Protein AF-A0A353M7S3-F1 (afdb_monomer)

Structure (mmCIF, N/CA/C/O backbone):
data_AF-A0A353M7S3-F1
#
_entry.id   AF-A0A353M7S3-F1
#
loop_
_atom_site.group_PDB
_atom_site.id
_atom_site.type_symbol
_atom_site.label_atom_id
_atom_site.label_alt_id
_atom_site.label_comp_id
_atom_site.label_asym_id
_atom_site.label_entity_id
_atom_site.label_seq_id
_atom_site.pdbx_PDB_ins_code
_atom_site.Cartn_x
_atom_site.Cartn_y
_atom_site.Cartn_z
_atom_site.occupancy
_atom_site.B_iso_or_equiv
_atom_site.auth_seq_id
_atom_site.auth_comp_id
_atom_site.auth_asym_id
_atom_site.auth_atom_id
_atom_site.pdbx_PDB_model_num
ATOM 1 N N . SER A 1 1 ? 17.084 -5.208 24.412 1.00 44.38 1 SER A N 1
ATOM 2 C CA . SER A 1 1 ? 16.705 -3.836 24.792 1.00 44.38 1 SER A CA 1
ATOM 3 C C . SER A 1 1 ? 15.218 -3.816 25.067 1.00 44.38 1 SER A C 1
ATOM 5 O O . SER A 1 1 ? 14.450 -4.053 24.147 1.00 44.38 1 SER A O 1
ATOM 7 N N . THR A 1 2 ? 14.800 -3.608 26.312 1.00 46.00 2 THR A N 1
ATOM 8 C CA . THR A 1 2 ? 13.394 -3.356 26.669 1.00 46.00 2 THR A CA 1
ATOM 9 C C . THR A 1 2 ? 13.139 -1.853 26.608 1.00 46.00 2 THR A C 1
ATOM 11 O O . THR A 1 2 ? 12.870 -1.206 27.618 1.00 46.00 2 THR A O 1
ATOM 14 N N . THR A 1 3 ? 13.316 -1.276 25.421 1.00 47.81 3 THR A N 1
ATOM 15 C CA . THR A 1 3 ? 12.929 0.110 25.159 1.00 47.81 3 THR A CA 1
ATOM 16 C C . THR A 1 3 ? 11.403 0.124 25.136 1.00 47.81 3 THR A C 1
ATOM 18 O O . THR A 1 3 ? 10.808 -0.655 24.397 1.00 47.81 3 THR A O 1
ATOM 21 N N . GLY A 1 4 ? 10.793 0.888 26.045 1.00 50.84 4 GLY A N 1
ATOM 22 C CA . GLY A 1 4 ? 9.378 0.792 26.407 1.00 50.84 4 GLY A CA 1
ATOM 23 C C . GLY A 1 4 ? 8.407 0.803 25.227 1.00 50.84 4 GLY A C 1
ATOM 24 O O . GLY A 1 4 ? 8.723 1.319 24.163 1.00 50.84 4 GLY A O 1
ATOM 25 N N . ILE A 1 5 ? 7.229 0.224 25.468 1.00 60.41 5 ILE A N 1
ATOM 26 C CA . ILE A 1 5 ? 6.072 0.081 24.573 1.00 60.41 5 ILE A CA 1
ATOM 27 C C . ILE A 1 5 ? 5.715 1.440 23.944 1.00 60.41 5 ILE A C 1
ATOM 29 O O . ILE A 1 5 ? 4.854 2.168 24.434 1.00 60.41 5 ILE A O 1
ATOM 33 N N . THR A 1 6 ? 6.401 1.820 22.875 1.00 76.06 6 THR A N 1
ATOM 34 C CA . THR A 1 6 ? 6.002 2.921 22.011 1.00 76.06 6 THR A CA 1
ATOM 35 C C . THR A 1 6 ? 5.103 2.347 20.927 1.00 76.06 6 THR A C 1
ATOM 37 O O . THR A 1 6 ? 5.264 1.207 20.488 1.00 76.06 6 THR A O 1
ATOM 40 N N . ALA A 1 7 ? 4.092 3.114 20.525 1.00 81.88 7 ALA A N 1
ATOM 41 C CA . ALA A 1 7 ? 3.278 2.740 19.378 1.00 81.88 7 ALA A CA 1
ATOM 42 C C . ALA A 1 7 ? 4.156 2.593 18.121 1.00 81.88 7 ALA A C 1
ATOM 44 O O . ALA A 1 7 ? 5.256 3.148 18.063 1.00 81.88 7 ALA A O 1
ATOM 45 N N . SER A 1 8 ? 3.647 1.878 17.113 1.00 86.31 8 SER A N 1
ATOM 46 C CA . SER A 1 8 ? 4.305 1.741 15.806 1.00 86.31 8 SER A CA 1
ATOM 47 C C . SER A 1 8 ? 4.837 3.088 15.296 1.00 86.31 8 SER A C 1
ATOM 49 O O . SER A 1 8 ? 4.173 4.120 15.437 1.00 86.31 8 SER A O 1
ATOM 51 N N . SER A 1 9 ? 6.001 3.075 14.643 1.00 85.50 9 SER A N 1
ATOM 52 C CA . SER A 1 9 ? 6.552 4.236 13.928 1.00 85.50 9 SER A CA 1
ATOM 53 C C . SER A 1 9 ? 5.594 4.789 12.862 1.00 85.50 9 SER A C 1
ATOM 55 O O . SER A 1 9 ? 5.702 5.951 12.468 1.00 85.50 9 SER A O 1
ATOM 57 N N . GLU A 1 10 ? 4.615 3.987 12.441 1.00 89.81 10 GLU A N 1
ATOM 58 C CA . GLU A 1 10 ? 3.576 4.337 11.475 1.00 89.81 10 GLU A CA 1
ATOM 59 C C . GLU A 1 10 ? 2.234 4.708 12.124 1.00 89.81 10 GLU A C 1
ATOM 61 O O . GLU A 1 10 ? 1.220 4.828 11.434 1.00 89.81 10 GLU A O 1
ATOM 66 N N . LEU A 1 11 ? 2.198 4.939 13.445 1.00 91.75 11 LEU A N 1
ATOM 67 C CA . LEU A 1 11 ? 0.975 5.307 14.172 1.00 91.75 11 LEU A CA 1
ATOM 68 C C . LEU A 1 11 ? 0.211 6.455 13.494 1.00 91.75 11 LEU A C 1
ATOM 70 O O . LEU A 1 11 ? -1.017 6.430 13.445 1.00 91.75 11 LEU A O 1
ATOM 74 N N . LEU A 1 12 ? 0.917 7.464 12.974 1.00 92.31 12 LEU A N 1
ATOM 75 C CA . LEU A 1 12 ? 0.275 8.601 12.313 1.00 92.31 12 LEU A CA 1
ATOM 76 C C . LEU A 1 12 ? -0.460 8.187 11.030 1.00 92.31 12 LEU A C 1
ATOM 78 O O . LEU A 1 12 ? -1.552 8.690 10.774 1.00 92.31 12 LEU A O 1
ATOM 82 N N . ALA A 1 13 ? 0.103 7.251 10.262 1.00 93.25 13 ALA A N 1
ATOM 83 C CA . ALA A 1 13 ? -0.539 6.710 9.070 1.00 93.25 13 ALA A CA 1
ATOM 84 C C . ALA A 1 13 ? -1.796 5.922 9.448 1.00 93.25 13 ALA A C 1
ATOM 86 O O . ALA A 1 13 ? -2.872 6.217 8.933 1.00 93.25 13 ALA A O 1
ATOM 87 N N . HIS A 1 14 ? -1.692 5.020 10.430 1.00 94.75 14 HIS A N 1
ATOM 88 C CA . HIS A 1 14 ? -2.844 4.284 10.959 1.00 94.75 14 HIS A CA 1
ATOM 89 C C . HIS A 1 14 ? -3.954 5.225 11.439 1.00 94.75 14 HIS A C 1
ATOM 91 O O . HIS A 1 14 ? -5.115 5.056 11.075 1.00 94.75 14 HIS A O 1
ATOM 97 N N . ARG A 1 15 ? -3.606 6.256 12.218 1.00 94.69 15 ARG A N 1
ATOM 98 C CA . ARG A 1 15 ? -4.577 7.235 12.719 1.00 94.69 15 ARG A CA 1
ATOM 99 C C . ARG A 1 15 ? -5.293 7.953 11.577 1.00 94.69 15 ARG A C 1
ATOM 101 O O . ARG A 1 15 ? -6.514 8.050 11.601 1.00 94.69 15 ARG A O 1
ATOM 108 N N . LYS A 1 16 ? -4.555 8.422 10.569 1.00 95.25 16 LYS A N 1
ATOM 109 C CA . LYS A 1 16 ? -5.149 9.125 9.427 1.00 95.25 16 LYS A CA 1
ATOM 110 C C . LYS A 1 16 ? -6.026 8.220 8.567 1.00 95.25 16 LYS A C 1
ATOM 112 O O . LYS A 1 16 ? -7.045 8.680 8.066 1.00 95.25 16 LYS A O 1
ATOM 117 N N . ILE A 1 17 ? -5.670 6.944 8.426 1.00 95.88 17 ILE A N 1
ATOM 118 C CA . ILE A 1 17 ? -6.517 5.956 7.747 1.00 95.88 17 ILE A CA 1
ATOM 119 C C . ILE A 1 17 ? -7.812 5.738 8.538 1.00 95.88 17 ILE A C 1
ATOM 121 O O . ILE A 1 17 ? -8.883 5.775 7.936 1.00 95.88 17 ILE A O 1
ATOM 125 N N . PHE A 1 18 ? -7.752 5.583 9.866 1.00 95.44 18 PHE A N 1
ATOM 126 C CA . PHE A 1 18 ? -8.958 5.474 10.699 1.00 95.44 18 PHE A CA 1
ATOM 127 C C . PHE A 1 18 ? -9.872 6.697 10.553 1.00 95.44 18 PHE A C 1
ATOM 129 O O . PHE A 1 18 ? -11.068 6.538 10.318 1.00 95.44 18 PHE A O 1
ATOM 136 N N . GLU A 1 19 ? -9.304 7.905 10.625 1.00 94.44 19 GLU A N 1
ATOM 137 C CA . GLU A 1 19 ? -10.035 9.170 10.459 1.00 94.44 19 GLU A CA 1
ATOM 138 C C . GLU A 1 19 ? -10.721 9.287 9.085 1.00 94.44 19 GLU A C 1
ATOM 140 O O . GLU A 1 19 ? -11.775 9.909 8.985 1.00 94.44 19 GLU A O 1
ATOM 145 N N . ALA A 1 20 ? -10.134 8.702 8.035 1.00 93.94 20 ALA A N 1
ATOM 146 C CA . ALA A 1 20 ? -10.606 8.849 6.658 1.00 93.94 20 ALA A CA 1
ATOM 147 C C . ALA A 1 20 ? -11.525 7.719 6.160 1.00 93.94 20 ALA A C 1
ATOM 149 O O . ALA A 1 20 ? -12.222 7.919 5.169 1.00 93.94 20 ALA A O 1
ATOM 150 N N . SER A 1 21 ? -11.509 6.536 6.787 1.00 91.56 21 SER A N 1
ATOM 151 C CA . SER A 1 21 ? -12.153 5.328 6.231 1.00 91.56 21 SER A CA 1
ATOM 152 C C . SER A 1 21 ? -13.267 4.725 7.085 1.00 91.56 21 SER A C 1
ATOM 154 O O . SER A 1 21 ? -14.052 3.936 6.571 1.00 91.56 21 SER A O 1
ATOM 156 N N . GLY A 1 22 ? -13.342 5.042 8.382 1.00 90.00 22 GLY A N 1
ATOM 157 C CA . GLY A 1 22 ? -14.266 4.357 9.297 1.00 90.00 22 GLY A CA 1
ATOM 158 C C . GLY A 1 22 ? -13.930 2.877 9.542 1.00 90.00 22 GLY A C 1
ATOM 159 O O . GLY A 1 22 ? -14.732 2.166 10.146 1.00 90.00 22 GLY A O 1
ATOM 160 N N . ALA A 1 23 ? -12.758 2.412 9.092 1.00 96.19 23 ALA A N 1
ATOM 161 C CA . ALA A 1 23 ? -12.296 1.045 9.289 1.00 96.19 23 ALA A CA 1
ATOM 162 C C . ALA A 1 23 ? -12.211 0.672 10.774 1.00 96.19 23 ALA A C 1
ATOM 164 O O . ALA A 1 23 ? -11.929 1.507 11.633 1.00 96.19 23 ALA A O 1
ATOM 165 N N . ARG A 1 24 ? -12.402 -0.614 11.078 1.00 96.31 24 ARG A N 1
ATOM 166 C CA . ARG A 1 24 ? -12.242 -1.164 12.435 1.00 96.31 24 ARG A CA 1
ATOM 167 C C . ARG A 1 24 ? -10.889 -1.836 12.627 1.00 96.31 24 ARG A C 1
ATOM 169 O O . ARG A 1 24 ? -10.407 -1.928 13.754 1.00 96.31 24 ARG A O 1
ATOM 176 N N . VAL A 1 25 ? -10.260 -2.264 11.536 1.00 97.81 25 VAL A N 1
ATOM 177 C CA . VAL A 1 25 ? -8.930 -2.874 11.523 1.00 97.81 25 VAL A CA 1
ATOM 178 C C . VAL A 1 25 ? -8.090 -2.266 10.409 1.00 97.81 25 VA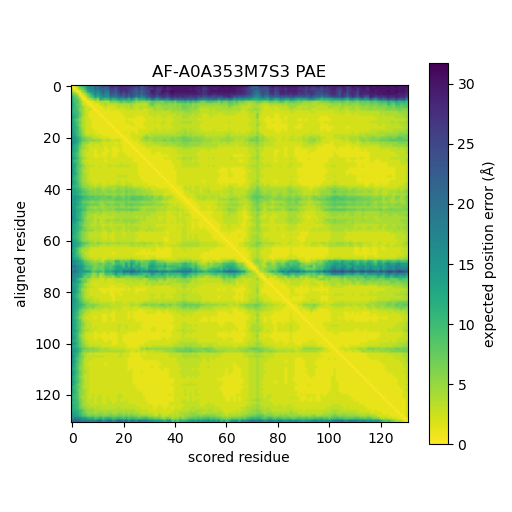L A C 1
ATOM 180 O O . VAL A 1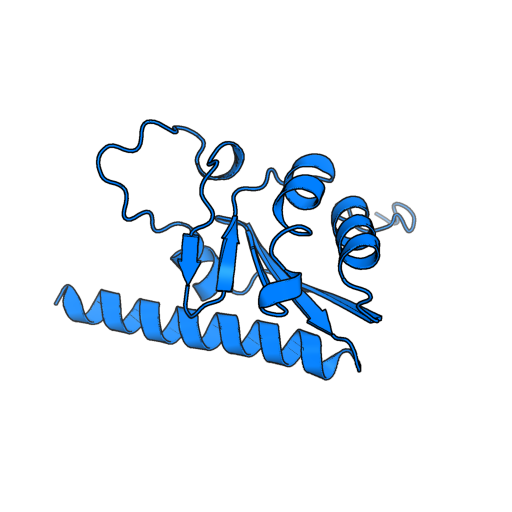 25 ? -8.590 -1.998 9.321 1.00 97.81 25 VAL A O 1
ATOM 183 N N . ILE A 1 26 ? -6.801 -2.073 10.687 1.00 97.81 26 ILE A N 1
ATOM 184 C CA . ILE A 1 26 ? -5.790 -1.713 9.694 1.00 97.81 26 ILE A CA 1
ATOM 185 C C . ILE A 1 26 ? -4.628 -2.680 9.860 1.00 97.81 26 ILE A C 1
ATOM 187 O O . ILE A 1 26 ? -4.081 -2.799 10.959 1.00 97.81 26 ILE A O 1
ATOM 191 N N . LEU A 1 27 ? -4.228 -3.324 8.771 1.00 97.94 27 LEU A N 1
ATOM 192 C CA . LEU A 1 27 ? -3.007 -4.109 8.698 1.00 97.94 27 LEU A CA 1
ATOM 193 C C . LEU A 1 27 ? -1.988 -3.394 7.833 1.00 97.94 27 LEU A C 1
ATOM 195 O O . LEU A 1 27 ? -2.317 -2.884 6.765 1.00 97.94 27 LEU A O 1
ATOM 199 N N . HIS A 1 28 ? -0.746 -3.408 8.298 1.00 97.44 28 HIS A N 1
ATOM 200 C CA . HIS A 1 28 ? 0.408 -3.052 7.499 1.00 97.44 28 HIS A CA 1
ATOM 201 C C . HIS A 1 28 ? 1.339 -4.262 7.410 1.00 97.44 28 HIS A C 1
ATOM 203 O O . HIS A 1 28 ? 1.646 -4.894 8.422 1.00 97.44 28 HIS A O 1
ATOM 209 N N . GLY A 1 29 ? 1.761 -4.598 6.196 1.00 96.62 29 GLY A N 1
ATOM 210 C CA . GLY A 1 29 ? 2.664 -5.708 5.926 1.00 96.62 29 GLY A CA 1
ATOM 211 C C . GLY A 1 29 ? 3.574 -5.415 4.741 1.00 96.62 29 GLY A C 1
ATOM 212 O O . GLY A 1 29 ? 3.357 -4.463 3.995 1.00 96.62 29 GLY A O 1
ATOM 213 N N . HIS A 1 30 ? 4.578 -6.269 4.548 1.00 97.81 30 HIS A N 1
ATOM 214 C CA . HIS A 1 30 ? 5.594 -6.121 3.499 1.00 97.81 30 HIS A CA 1
ATOM 215 C C . HIS A 1 30 ? 5.585 -7.333 2.543 1.00 97.81 30 HIS A C 1
ATOM 217 O O . HIS A 1 30 ? 6.583 -8.053 2.459 1.00 97.81 30 HIS A O 1
ATOM 223 N N . PRO A 1 31 ? 4.451 -7.637 1.877 1.00 98.25 31 PRO A N 1
ATOM 224 C CA . PRO A 1 31 ? 4.358 -8.788 0.986 1.00 98.25 31 PRO A CA 1
ATOM 225 C C . PRO A 1 31 ? 5.270 -8.604 -0.240 1.00 98.25 31 PRO A C 1
ATOM 227 O O . PRO A 1 31 ? 5.350 -7.526 -0.836 1.00 98.25 31 PRO A O 1
ATOM 230 N N . LYS A 1 32 ? 6.043 -9.648 -0.555 1.00 98.50 32 LYS A N 1
ATOM 231 C CA . LYS A 1 32 ? 7.260 -9.557 -1.371 1.00 98.50 32 LYS A CA 1
ATOM 232 C C . LYS A 1 32 ? 6.962 -9.117 -2.800 1.00 98.50 32 LYS A C 1
ATOM 234 O O . LYS A 1 32 ? 7.643 -8.227 -3.312 1.00 98.50 32 LYS A O 1
ATOM 239 N N . PHE A 1 33 ? 5.997 -9.753 -3.456 1.00 98.62 33 PHE A N 1
ATOM 240 C CA . PHE A 1 33 ? 5.689 -9.452 -4.849 1.00 98.62 33 PHE A CA 1
ATOM 241 C C . PHE A 1 33 ? 5.013 -8.092 -4.981 1.00 98.62 33 PHE A C 1
ATOM 243 O O . PHE A 1 33 ? 5.377 -7.344 -5.884 1.00 98.62 33 PHE A O 1
ATOM 250 N N . ALA A 1 34 ? 4.129 -7.711 -4.059 1.00 98.50 34 ALA A N 1
ATOM 251 C CA . ALA A 1 34 ? 3.550 -6.369 -4.049 1.00 98.50 34 ALA A CA 1
ATOM 252 C C . ALA A 1 34 ? 4.630 -5.284 -3.939 1.00 98.50 34 ALA A C 1
ATOM 254 O O . ALA A 1 34 ? 4.619 -4.323 -4.710 1.00 98.50 34 ALA A O 1
ATOM 255 N N . VAL A 1 35 ? 5.612 -5.461 -3.046 1.00 98.12 35 VAL A N 1
ATOM 256 C CA . VAL A 1 35 ? 6.743 -4.530 -2.907 1.00 98.12 35 VAL A CA 1
ATOM 257 C C . VAL A 1 35 ? 7.555 -4.454 -4.199 1.00 98.12 35 VAL A C 1
ATOM 259 O O . VAL A 1 35 ? 7.771 -3.356 -4.711 1.00 98.12 35 VAL A O 1
ATOM 262 N N . VAL A 1 36 ? 7.961 -5.592 -4.769 1.00 97.88 36 VAL A N 1
ATOM 263 C CA . VAL A 1 36 ? 8.747 -5.630 -6.016 1.00 97.88 36 VAL A CA 1
ATOM 264 C C . VAL A 1 36 ? 7.996 -4.968 -7.170 1.00 97.88 36 VAL A C 1
ATOM 266 O O . VAL A 1 36 ? 8.531 -4.082 -7.837 1.00 97.88 36 VAL A O 1
ATOM 269 N N . MET A 1 37 ? 6.737 -5.347 -7.371 1.00 97.94 37 MET A N 1
ATOM 270 C CA . MET A 1 37 ? 5.906 -4.846 -8.463 1.00 97.94 37 MET A CA 1
ATOM 271 C C . MET A 1 37 ? 5.583 -3.361 -8.313 1.00 97.94 37 MET A C 1
ATOM 273 O O . MET A 1 37 ? 5.518 -2.640 -9.309 1.00 97.94 37 MET A O 1
ATOM 277 N N . SER A 1 38 ? 5.463 -2.861 -7.079 1.00 97.38 38 SER A N 1
ATOM 278 C CA . SER A 1 38 ? 5.231 -1.438 -6.822 1.00 97.38 38 SER A CA 1
ATOM 279 C C . SER A 1 38 ? 6.337 -0.537 -7.368 1.00 97.38 38 SER A C 1
ATOM 281 O O . SER A 1 38 ? 6.073 0.630 -7.645 1.00 97.38 38 SER A O 1
ATOM 283 N N . MET A 1 39 ? 7.553 -1.049 -7.574 1.00 95.56 39 MET A N 1
ATOM 284 C CA . MET A 1 39 ? 8.678 -0.265 -8.088 1.00 95.56 39 MET A CA 1
ATOM 285 C C . MET A 1 39 ? 8.664 -0.109 -9.617 1.00 95.56 39 MET A C 1
ATOM 287 O O . MET A 1 39 ? 9.429 0.687 -10.157 1.00 95.56 39 MET A O 1
ATOM 291 N N . LEU A 1 40 ? 7.783 -0.818 -10.335 1.00 93.31 40 LEU A N 1
ATOM 292 C CA . LEU A 1 40 ? 7.704 -0.743 -11.795 1.00 93.31 40 LEU A CA 1
ATOM 293 C C . LEU A 1 40 ? 6.973 0.519 -12.264 1.00 93.31 40 LEU A C 1
ATOM 295 O O . LEU A 1 40 ? 5.765 0.662 -12.081 1.00 93.31 40 LEU A O 1
ATOM 299 N N . CYS A 1 41 ? 7.688 1.431 -12.915 1.00 91.25 41 CYS A N 1
ATOM 300 C CA . CYS A 1 41 ? 7.112 2.632 -13.512 1.00 91.25 41 CYS A CA 1
ATOM 301 C C . CYS A 1 41 ? 7.050 2.496 -15.038 1.00 91.25 41 CYS A C 1
ATOM 303 O O . CYS A 1 41 ? 8.065 2.231 -15.674 1.00 91.25 41 CYS A O 1
ATOM 305 N N . GLU A 1 42 ? 5.871 2.707 -15.625 1.00 89.31 42 GLU A N 1
ATOM 306 C CA . GLU A 1 42 ? 5.681 2.663 -17.084 1.00 89.31 42 GLU A CA 1
ATOM 307 C C . GLU A 1 42 ? 5.943 4.027 -17.752 1.00 89.31 42 GLU A C 1
ATOM 309 O O . GLU A 1 42 ? 6.059 4.116 -18.976 1.00 89.31 42 GLU A O 1
ATOM 314 N N . THR A 1 43 ? 6.089 5.094 -16.958 1.00 91.69 43 THR A N 1
ATOM 315 C CA . THR A 1 43 ? 6.447 6.428 -17.452 1.00 91.69 43 THR A CA 1
ATOM 316 C C . THR A 1 43 ? 7.885 6.432 -17.963 1.00 91.69 43 THR A C 1
ATOM 318 O O . THR A 1 43 ? 8.835 6.387 -17.178 1.00 91.69 43 THR A O 1
ATOM 321 N N . ARG A 1 44 ? 8.044 6.536 -19.285 1.00 89.94 44 ARG A N 1
ATOM 322 C CA . ARG A 1 44 ? 9.343 6.757 -19.937 1.00 89.94 44 ARG A CA 1
ATOM 323 C C . ARG A 1 44 ? 9.873 8.151 -19.600 1.00 89.94 44 ARG A C 1
ATOM 325 O O . ARG A 1 44 ? 9.087 9.087 -19.482 1.00 89.94 44 ARG A O 1
ATOM 332 N N . ASP A 1 45 ? 11.189 8.262 -19.422 1.00 90.94 45 ASP A N 1
ATOM 333 C CA . ASP A 1 45 ? 11.891 9.517 -19.108 1.00 90.94 45 ASP A CA 1
ATOM 334 C C . ASP A 1 45 ? 11.295 10.279 -17.908 1.00 90.94 45 ASP A C 1
ATOM 336 O O . ASP A 1 45 ? 11.179 11.504 -17.910 1.00 90.94 45 ASP A O 1
ATOM 340 N N . CYS A 1 46 ? 10.888 9.539 -16.867 1.00 91.19 46 CYS A N 1
ATOM 341 C CA . CYS A 1 46 ? 10.289 10.115 -15.666 1.00 91.19 46 CYS A CA 1
ATOM 342 C C . CYS A 1 46 ? 11.231 11.163 -15.030 1.00 91.19 46 CYS A C 1
ATOM 344 O O . CYS A 1 46 ? 12.333 10.808 -14.604 1.00 91.19 46 CYS A O 1
ATOM 346 N N . PRO A 1 47 ? 10.807 12.437 -14.896 1.00 93.12 47 PRO A N 1
ATOM 347 C CA . PRO A 1 47 ? 11.666 13.493 -14.357 1.00 93.12 47 PRO A CA 1
ATOM 348 C C . PRO A 1 47 ? 11.820 13.414 -12.830 1.00 93.12 47 PRO A C 1
ATOM 350 O O . PRO A 1 47 ? 12.640 14.126 -12.247 1.00 93.12 47 PRO A O 1
ATOM 353 N N . ILE A 1 48 ? 11.016 12.577 -12.164 1.00 93.44 48 ILE A N 1
ATOM 354 C CA . ILE A 1 48 ? 11.031 12.410 -10.712 1.00 93.44 48 ILE A CA 1
ATOM 355 C C . ILE A 1 48 ? 12.171 11.466 -10.332 1.00 93.44 48 ILE A C 1
ATOM 357 O O . ILE A 1 48 ? 12.102 10.267 -10.596 1.00 93.44 48 ILE A O 1
ATOM 361 N N . LYS A 1 49 ? 13.199 12.010 -9.676 1.00 89.50 49 LYS A N 1
ATOM 362 C CA . LYS A 1 49 ? 14.365 11.240 -9.218 1.00 89.50 49 LYS A CA 1
ATOM 363 C C . LYS A 1 49 ? 14.006 10.314 -8.056 1.00 89.50 49 LYS A C 1
ATOM 365 O O . LYS A 1 49 ? 14.167 9.103 -8.154 1.00 89.50 49 LYS A O 1
ATOM 370 N N . ASP A 1 50 ? 13.436 10.876 -6.995 1.00 91.62 50 ASP A N 1
ATOM 371 C CA . ASP A 1 50 ? 13.048 10.143 -5.789 1.00 91.62 50 ASP A CA 1
ATOM 372 C C . ASP A 1 50 ? 11.582 9.699 -5.860 1.00 91.62 50 ASP A C 1
ATOM 374 O O . ASP A 1 50 ? 10.730 10.124 -5.082 1.00 91.62 50 ASP A O 1
ATOM 378 N N . CYS A 1 51 ? 11.263 8.834 -6.829 1.00 91.06 51 CYS A N 1
ATOM 379 C CA . CYS A 1 51 ? 9.887 8.394 -7.106 1.00 91.06 51 CYS A CA 1
ATOM 380 C C . CYS A 1 51 ? 9.192 7.769 -5.879 1.00 91.06 51 CYS A C 1
ATOM 382 O O . CYS A 1 51 ? 7.995 7.960 -5.677 1.00 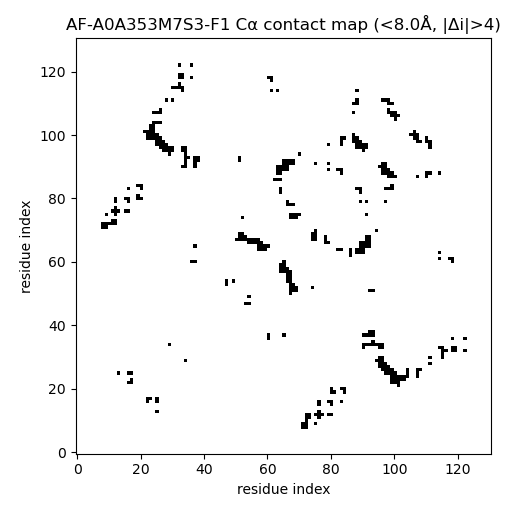91.06 51 CYS A O 1
ATOM 384 N N . TRP A 1 52 ? 9.956 7.095 -5.017 1.00 90.62 52 TRP A N 1
ATOM 385 C CA . TRP A 1 52 ? 9.471 6.520 -3.760 1.00 90.62 52 TRP A CA 1
ATOM 386 C C . TRP A 1 52 ? 8.910 7.568 -2.781 1.00 90.62 52 TRP A C 1
ATOM 388 O O . TRP A 1 52 ? 8.046 7.234 -1.975 1.00 90.62 52 TRP A O 1
ATOM 398 N N . LYS A 1 53 ? 9.343 8.833 -2.872 1.00 90.19 53 LYS A N 1
ATOM 399 C CA . LYS A 1 53 ? 8.951 9.936 -1.980 1.00 90.19 53 LYS A CA 1
ATOM 400 C C . LYS A 1 53 ? 8.098 10.995 -2.681 1.00 90.19 53 LYS A C 1
ATOM 402 O O . LYS A 1 53 ? 7.041 11.386 -2.177 1.00 90.19 53 LYS A O 1
ATOM 407 N N . ASP A 1 54 ? 8.541 11.435 -3.853 1.00 91.94 54 ASP A N 1
ATOM 408 C CA . ASP A 1 54 ? 8.054 12.656 -4.495 1.00 91.94 54 ASP A CA 1
ATOM 409 C C . ASP A 1 54 ? 7.055 12.406 -5.623 1.00 91.94 54 ASP A C 1
ATOM 411 O O . ASP A 1 54 ? 6.450 13.358 -6.122 1.00 91.94 54 ASP A O 1
ATOM 415 N N . CYS A 1 55 ? 6.827 11.146 -6.018 1.00 93.50 55 CYS A N 1
ATOM 416 C CA . CYS A 1 55 ? 5.924 10.864 -7.127 1.00 93.50 55 CYS A CA 1
ATOM 417 C C . CYS A 1 55 ? 4.506 11.380 -6.820 1.00 93.50 55 CYS A C 1
ATOM 419 O O . CYS A 1 55 ? 3.897 10.989 -5.817 1.00 93.50 55 CYS A O 1
ATOM 421 N N . PRO A 1 56 ? 3.954 12.274 -7.663 1.00 92.75 56 PRO A N 1
ATOM 422 C CA . PRO A 1 56 ? 2.613 12.802 -7.454 1.00 92.75 56 PRO A CA 1
ATOM 423 C C . PRO A 1 56 ? 1.527 11.844 -7.952 1.00 92.75 56 PRO A C 1
ATOM 425 O O . PRO A 1 56 ? 0.362 12.040 -7.621 1.00 92.75 56 PRO A O 1
ATOM 428 N N . GLN A 1 57 ? 1.900 10.840 -8.749 1.00 93.38 57 GLN A N 1
ATOM 429 C CA . GLN A 1 57 ? 0.966 9.958 -9.434 1.00 93.38 57 GLN A CA 1
ATOM 430 C C . GLN A 1 57 ? 0.517 8.809 -8.532 1.00 93.38 57 GLN A C 1
ATOM 432 O O . GLN A 1 57 ? 1.324 8.212 -7.818 1.00 93.38 57 GLN A O 1
ATOM 437 N N . VAL A 1 58 ? -0.766 8.465 -8.634 1.00 95.25 58 VAL A N 1
ATOM 438 C CA . VAL A 1 58 ? -1.313 7.210 -8.113 1.00 95.25 58 VAL A CA 1
ATOM 439 C C . VAL A 1 58 ? -1.317 6.206 -9.262 1.00 95.25 58 VAL A C 1
ATOM 441 O O . VAL A 1 58 ? -2.064 6.362 -10.227 1.00 95.25 58 VAL A O 1
ATOM 444 N N . ARG A 1 59 ? -0.450 5.195 -9.187 1.00 95.19 59 ARG A N 1
ATOM 445 C CA . ARG A 1 59 ? -0.462 4.059 -10.129 1.00 95.19 59 ARG A CA 1
ATOM 446 C C . ARG A 1 59 ? -1.409 2.983 -9.611 1.00 95.19 59 ARG A C 1
ATOM 448 O O . ARG A 1 59 ? -1.900 3.099 -8.496 1.00 95.19 59 ARG A O 1
ATOM 455 N N . HIS A 1 60 ? -1.659 1.941 -10.397 1.00 95.69 60 HIS A N 1
ATOM 456 C CA . HIS A 1 60 ? -2.516 0.837 -9.971 1.00 95.69 60 HIS A CA 1
ATOM 457 C C . HIS A 1 60 ? -1.899 -0.512 -10.342 1.00 95.69 60 HIS A C 1
ATOM 459 O O . HIS A 1 60 ? -1.354 -0.665 -11.433 1.00 95.69 60 HIS A O 1
ATOM 465 N N . LEU A 1 61 ? -2.008 -1.483 -9.436 1.00 95.44 61 LEU A N 1
ATOM 466 C CA . LEU A 1 61 ? -1.669 -2.889 -9.655 1.00 95.44 61 LEU A CA 1
ATOM 467 C C . LEU A 1 61 ? -2.891 -3.726 -9.280 1.00 95.44 61 LEU A C 1
ATOM 469 O O . LEU A 1 61 ? -3.275 -3.767 -8.115 1.00 95.44 61 LEU A O 1
ATOM 473 N N . GLY A 1 62 ? -3.549 -4.330 -10.272 1.00 91.31 62 GLY A N 1
ATOM 474 C CA . GLY A 1 62 ? -4.739 -5.159 -10.028 1.00 91.31 62 GLY A CA 1
ATOM 475 C C . GLY A 1 62 ? -5.881 -4.386 -9.377 1.00 91.31 62 GLY A C 1
ATOM 476 O O . GLY A 1 62 ? -6.548 -4.896 -8.488 1.00 91.31 62 GLY A O 1
ATOM 477 N N . GLY A 1 63 ? -6.042 -3.112 -9.746 1.00 93.81 63 GLY A N 1
ATOM 478 C CA . GLY A 1 63 ? -6.999 -2.200 -9.113 1.00 93.81 63 GLY A CA 1
ATOM 479 C C . GLY A 1 63 ? -6.521 -1.590 -7.792 1.00 93.81 63 GLY A C 1
ATOM 480 O O . GLY A 1 63 ? -7.092 -0.596 -7.364 1.00 93.81 63 GLY A O 1
ATOM 481 N N . THR A 1 64 ? -5.439 -2.086 -7.188 1.00 97.81 64 THR A N 1
ATOM 482 C CA . THR A 1 64 ? -4.910 -1.549 -5.925 1.00 97.81 64 THR A CA 1
ATOM 483 C C . THR A 1 64 ? -4.055 -0.305 -6.179 1.00 97.81 64 THR A C 1
ATOM 485 O O . THR A 1 64 ? -3.109 -0.383 -6.972 1.00 97.81 64 THR A O 1
ATOM 488 N N . PRO A 1 65 ? -4.331 0.839 -5.527 1.00 97.81 65 PRO A N 1
ATOM 489 C CA . PRO A 1 65 ? -3.568 2.063 -5.725 1.00 97.81 65 PRO A CA 1
ATOM 490 C C . PRO A 1 65 ? -2.142 1.916 -5.184 1.00 97.81 65 PRO A C 1
ATOM 492 O O . PRO A 1 65 ? -1.925 1.428 -4.076 1.00 97.81 65 PRO A O 1
ATOM 495 N N . VAL A 1 66 ? -1.167 2.394 -5.955 1.00 97.56 66 VAL A N 1
ATOM 496 C CA . VAL A 1 66 ? 0.245 2.485 -5.584 1.00 97.56 66 VAL A CA 1
ATOM 497 C C . VAL A 1 66 ? 0.621 3.952 -5.441 1.00 97.56 66 VAL A C 1
ATOM 499 O O . VAL A 1 66 ? 0.552 4.715 -6.410 1.00 97.56 66 VAL A O 1
ATOM 502 N N . VAL A 1 67 ? 1.062 4.342 -4.250 1.00 96.69 67 VAL A N 1
ATOM 503 C CA . VAL A 1 67 ? 1.447 5.719 -3.925 1.00 96.69 67 VAL A CA 1
ATOM 504 C C . VAL A 1 67 ? 2.904 5.802 -3.489 1.00 96.69 67 VAL A C 1
ATOM 506 O O . VAL A 1 67 ? 3.459 4.853 -2.939 1.00 96.69 67 VAL A O 1
ATOM 509 N N . ALA A 1 68 ? 3.532 6.952 -3.720 1.00 95.25 68 ALA A N 1
ATOM 510 C CA . ALA A 1 68 ? 4.772 7.295 -3.034 1.00 95.25 68 ALA A CA 1
ATOM 511 C C . ALA A 1 68 ? 4.516 7.516 -1.538 1.00 95.25 68 ALA A C 1
ATOM 513 O O . ALA A 1 68 ? 3.409 7.878 -1.133 1.00 95.25 68 ALA A O 1
ATOM 514 N N . GLY A 1 69 ? 5.551 7.361 -0.723 1.00 86.62 69 GLY A N 1
ATOM 515 C CA . GLY A 1 69 ? 5.481 7.604 0.704 1.00 86.62 69 GLY A CA 1
ATOM 516 C C . GLY A 1 69 ? 6.840 7.446 1.365 1.00 86.62 69 GLY A C 1
ATOM 517 O O . GLY A 1 69 ? 7.428 6.371 1.347 1.00 86.62 69 GLY A O 1
ATOM 518 N N . GLU A 1 70 ? 7.328 8.526 1.973 1.00 80.81 70 GLU A N 1
ATOM 519 C CA . GLU A 1 70 ? 8.526 8.460 2.803 1.00 80.81 70 GLU A CA 1
ATOM 520 C C . GLU A 1 70 ? 8.279 7.569 4.023 1.00 80.81 70 GLU A C 1
ATOM 522 O O . GLU A 1 70 ? 7.256 7.722 4.698 1.00 80.81 70 GLU A O 1
ATOM 527 N N . ILE A 1 71 ? 9.222 6.665 4.304 1.00 70.81 71 ILE A N 1
ATOM 528 C CA . ILE A 1 71 ? 9.191 5.827 5.502 1.00 70.81 71 ILE A CA 1
ATOM 529 C C . ILE A 1 71 ? 9.264 6.743 6.722 1.00 70.81 71 ILE A C 1
ATOM 531 O O . ILE A 1 71 ? 10.207 7.515 6.891 1.00 70.81 71 ILE A O 1
ATOM 535 N N . GLY A 1 72 ? 8.250 6.655 7.575 1.00 64.25 72 GLY A N 1
ATOM 536 C CA . GLY A 1 72 ? 8.064 7.557 8.701 1.00 64.25 72 GLY A CA 1
ATOM 537 C C . GLY A 1 72 ? 6.708 8.252 8.659 1.00 64.25 72 GLY A C 1
ATOM 538 O O . GLY A 1 72 ? 6.011 8.300 7.647 1.00 64.25 72 GLY A O 1
ATOM 539 N N . ALA A 1 73 ? 6.316 8.783 9.813 1.00 59.69 73 ALA A N 1
ATOM 540 C CA . ALA A 1 73 ? 4.946 9.184 10.105 1.00 59.69 73 ALA A CA 1
ATOM 541 C C . ALA A 1 73 ? 4.300 10.122 9.059 1.00 59.69 73 ALA A C 1
ATOM 543 O O . ALA A 1 73 ? 3.106 10.001 8.807 1.00 59.69 73 ALA A O 1
ATOM 544 N N . GLY A 1 74 ? 5.046 11.054 8.453 1.00 72.44 74 GLY A N 1
ATOM 545 C CA . GLY A 1 74 ? 4.468 12.129 7.634 1.00 72.44 74 GLY A CA 1
ATOM 546 C C . GLY A 1 74 ? 4.086 11.744 6.200 1.00 72.44 74 GLY A C 1
ATOM 547 O O . GLY A 1 74 ? 3.020 12.139 5.723 1.00 72.44 74 GLY A O 1
ATOM 548 N N . GLY A 1 75 ? 4.937 10.983 5.503 1.00 82.44 75 GLY A N 1
ATOM 549 C CA . GLY A 1 75 ? 4.752 10.671 4.080 1.00 82.44 75 GLY A CA 1
ATOM 550 C C . GLY A 1 75 ? 3.567 9.737 3.842 1.00 82.44 75 GLY A C 1
ATOM 551 O O . GLY A 1 75 ? 2.650 10.060 3.081 1.00 82.44 75 GLY A O 1
ATOM 552 N N . LEU A 1 76 ? 3.551 8.616 4.565 1.00 88.50 76 LEU A N 1
ATOM 553 C CA . LEU A 1 76 ? 2.493 7.605 4.490 1.00 88.50 76 LEU A CA 1
ATOM 554 C C . LEU A 1 76 ? 1.125 8.182 4.878 1.00 88.50 76 LEU A C 1
ATOM 556 O O . LEU A 1 76 ? 0.136 7.998 4.170 1.00 88.50 76 LEU A O 1
ATOM 560 N N . ALA A 1 77 ? 1.087 8.967 5.958 1.00 89.44 77 ALA A N 1
ATOM 561 C CA . ALA A 1 77 ? -0.127 9.579 6.490 1.00 89.44 77 ALA A CA 1
ATOM 562 C C . ALA A 1 77 ? -0.764 10.628 5.565 1.00 89.44 77 ALA A C 1
ATOM 564 O O . ALA A 1 77 ? -1.942 10.941 5.715 1.00 89.44 77 ALA A O 1
ATOM 565 N N . LYS A 1 78 ? -0.008 11.175 4.608 1.00 92.25 78 LYS A N 1
ATOM 566 C CA . LYS A 1 78 ? -0.538 12.086 3.587 1.00 92.25 78 LYS A CA 1
ATOM 567 C C . LYS A 1 78 ? -1.070 11.341 2.363 1.00 92.25 78 LYS A C 1
ATOM 569 O O . LYS A 1 78 ? -2.000 11.816 1.719 1.00 92.25 78 LYS A O 1
ATOM 574 N N . ARG A 1 79 ? -0.440 10.222 2.000 1.00 94.38 79 ARG A N 1
ATOM 575 C CA . ARG A 1 79 ? -0.603 9.588 0.683 1.00 94.38 79 ARG A CA 1
ATOM 576 C C . ARG A 1 79 ? -1.553 8.396 0.692 1.00 94.38 79 ARG A C 1
ATOM 578 O O . ARG A 1 79 ? -2.281 8.220 -0.276 1.00 94.38 79 ARG A O 1
ATOM 585 N N . VAL A 1 80 ? -1.576 7.618 1.773 1.00 96.31 80 VAL A N 1
ATOM 586 C CA . VAL A 1 80 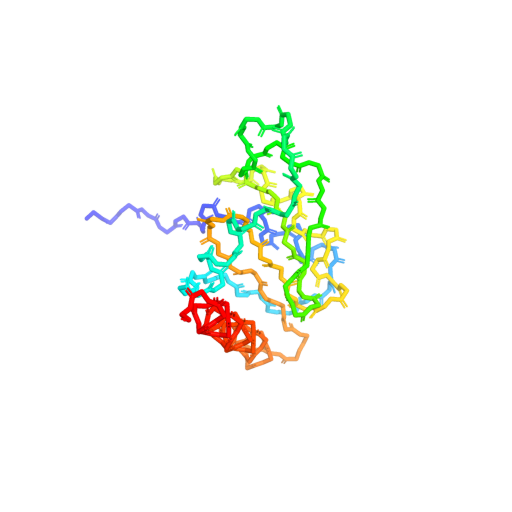? -2.401 6.403 1.878 1.00 96.31 80 VAL A CA 1
ATOM 587 C C . VAL A 1 80 ? -3.881 6.698 2.173 1.00 96.31 80 VAL A C 1
ATOM 589 O O . VAL A 1 80 ? -4.731 6.173 1.450 1.00 96.31 80 VAL A O 1
ATOM 592 N N . PRO A 1 81 ? -4.244 7.540 3.167 1.00 95.75 81 PRO A N 1
ATOM 593 C CA . PRO A 1 81 ? -5.652 7.738 3.530 1.00 95.75 81 PRO A CA 1
ATOM 594 C C . PRO A 1 81 ? -6.566 8.191 2.379 1.00 95.75 81 PRO A C 1
ATOM 596 O O . PRO A 1 81 ? -7.671 7.663 2.288 1.00 95.75 81 PRO A O 1
ATOM 599 N N . PRO A 1 82 ? -6.140 9.095 1.468 1.00 95.50 82 PRO A N 1
ATOM 600 C CA . PRO A 1 82 ? -6.991 9.527 0.360 1.00 95.50 82 PRO A CA 1
ATOM 601 C C . PRO A 1 82 ? -7.343 8.435 -0.659 1.00 95.50 82 PRO A C 1
ATOM 603 O O . PRO A 1 82 ? -8.278 8.631 -1.428 1.00 95.50 82 PRO A O 1
ATOM 606 N N . VAL A 1 83 ? -6.592 7.326 -0.714 1.00 95.94 83 VAL A N 1
ATOM 607 C CA . VAL A 1 83 ? -6.748 6.304 -1.769 1.00 95.94 83 VAL A CA 1
ATOM 608 C C . VAL A 1 83 ? -7.254 4.959 -1.251 1.00 95.94 83 VAL A C 1
ATOM 610 O O . VAL A 1 83 ? -7.932 4.241 -1.980 1.00 95.94 83 VAL A O 1
ATOM 613 N N . ILE A 1 84 ? -6.958 4.614 0.005 1.00 96.44 84 ILE A N 1
ATOM 614 C CA . ILE A 1 84 ? -7.207 3.266 0.537 1.00 96.44 84 ILE A CA 1
ATOM 615 C C . ILE A 1 84 ? -8.697 2.920 0.653 1.00 96.44 84 ILE A C 1
ATOM 617 O O . ILE A 1 84 ? -9.079 1.773 0.441 1.00 96.44 84 ILE A O 1
ATOM 621 N N . GLY A 1 85 ? -9.556 3.907 0.933 1.00 91.44 85 GLY A N 1
ATOM 622 C CA . GLY A 1 85 ? -10.993 3.681 1.121 1.00 91.44 85 GLY A CA 1
ATOM 623 C C . GLY A 1 85 ? -11.718 3.185 -0.133 1.00 91.44 85 GLY A C 1
ATOM 624 O O . GLY A 1 85 ? -12.748 2.534 -0.014 1.00 91.44 85 GLY A O 1
ATOM 625 N N . ALA A 1 86 ? -11.178 3.450 -1.328 1.00 86.00 86 ALA A N 1
ATOM 626 C CA . ALA A 1 86 ? -11.807 3.044 -2.585 1.00 86.00 86 ALA A CA 1
ATOM 627 C C . ALA A 1 86 ? -11.677 1.540 -2.870 1.00 86.00 86 ALA A C 1
ATOM 629 O O . ALA A 1 86 ? -12.519 0.977 -3.562 1.00 86.00 86 ALA A O 1
ATOM 630 N N . THR A 1 87 ? -10.616 0.899 -2.373 1.00 92.50 87 THR A N 1
ATOM 631 C CA . THR A 1 87 ? -10.279 -0.494 -2.726 1.00 92.50 87 THR A CA 1
ATOM 632 C C . THR A 1 87 ? -10.066 -1.401 -1.520 1.00 92.50 87 THR A C 1
ATOM 634 O O . THR A 1 87 ? -9.869 -2.600 -1.681 1.00 92.50 87 THR A O 1
ATOM 637 N N . GLY A 1 88 ? -10.069 -0.849 -0.307 1.00 95.88 88 GLY A N 1
ATOM 638 C CA . GLY A 1 88 ? -9.754 -1.593 0.909 1.00 95.88 88 GLY A CA 1
ATOM 639 C C . GLY A 1 88 ? -8.254 -1.834 1.116 1.00 95.88 88 GLY A C 1
ATOM 640 O O . GLY A 1 88 ? -7.856 -2.324 2.171 1.00 95.88 88 GLY A O 1
ATOM 641 N N . SER A 1 89 ? -7.398 -1.473 0.155 1.00 98.06 89 SER A N 1
ATOM 642 C CA . SER A 1 89 ? -5.950 -1.647 0.258 1.00 98.06 89 SER A CA 1
ATOM 643 C C . SER A 1 89 ? -5.171 -0.564 -0.494 1.00 98.06 89 SER A C 1
ATOM 645 O O . SER A 1 89 ? -5.702 0.176 -1.315 1.00 98.06 89 SER A O 1
ATOM 647 N N . ALA A 1 90 ? -3.899 -0.389 -0.161 1.00 98.25 90 ALA A N 1
ATOM 648 C CA . ALA A 1 90 ? -3.011 0.531 -0.856 1.00 98.25 90 ALA A CA 1
ATOM 649 C C . ALA A 1 90 ? -1.571 0.046 -0.736 1.00 98.25 90 ALA A C 1
ATOM 651 O O . ALA A 1 90 ? -1.128 -0.348 0.343 1.00 98.25 90 ALA A O 1
ATOM 652 N N . ILE A 1 91 ? -0.827 0.115 -1.834 1.00 98.12 91 ILE A N 1
ATOM 653 C CA . ILE A 1 91 ? 0.587 -0.236 -1.884 1.00 98.12 91 ILE A CA 1
ATOM 654 C C . ILE A 1 91 ? 1.406 1.053 -1.781 1.00 98.12 91 ILE A C 1
ATOM 656 O O . ILE A 1 91 ? 1.168 2.032 -2.487 1.00 98.12 91 ILE A O 1
ATOM 660 N N . VAL A 1 92 ? 2.405 1.057 -0.913 1.00 97.19 92 VAL A N 1
ATOM 661 C CA . VAL A 1 92 ? 3.405 2.116 -0.813 1.00 97.19 92 VAL A CA 1
ATOM 662 C C . VAL A 1 92 ? 4.626 1.677 -1.611 1.00 97.19 92 VAL A C 1
ATOM 664 O O . VAL A 1 92 ? 5.171 0.601 -1.361 1.00 97.19 92 VAL A O 1
ATOM 667 N N . TYR A 1 93 ? 5.042 2.511 -2.567 1.00 96.69 93 TYR A N 1
ATOM 668 C CA . TYR A 1 93 ? 6.191 2.274 -3.443 1.00 96.69 93 TYR A CA 1
ATOM 669 C C . TYR A 1 93 ? 7.388 1.743 -2.646 1.00 96.69 93 TYR A C 1
ATOM 671 O O . TYR A 1 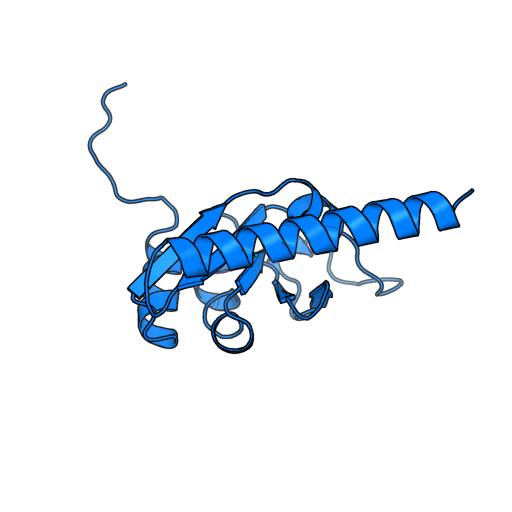93 ? 7.899 2.430 -1.765 1.00 96.69 93 TYR A O 1
ATOM 679 N N . GLY A 1 94 ? 7.858 0.543 -2.992 1.00 95.81 94 GLY A N 1
ATOM 680 C CA . GLY A 1 94 ? 9.064 -0.072 -2.436 1.00 95.81 94 GLY A CA 1
ATOM 681 C C . GLY A 1 94 ? 9.012 -0.381 -0.936 1.00 95.81 94 GLY A C 1
ATOM 682 O O . GLY A 1 94 ? 10.039 -0.753 -0.379 1.00 95.81 94 GLY A O 1
ATOM 683 N N . HIS A 1 95 ? 7.855 -0.232 -0.285 1.00 95.50 95 HIS A N 1
ATOM 684 C CA . HIS A 1 95 ? 7.720 -0.352 1.168 1.00 95.50 95 HIS A CA 1
ATOM 685 C C . HIS A 1 95 ? 6.797 -1.503 1.547 1.00 95.50 95 HIS A C 1
ATOM 687 O O . HIS A 1 95 ? 7.263 -2.532 2.017 1.00 95.50 95 HIS A O 1
ATOM 693 N N . GLY A 1 96 ? 5.495 -1.393 1.290 1.00 96.56 96 GLY A N 1
ATOM 694 C CA . GLY A 1 96 ? 4.555 -2.415 1.739 1.00 96.56 96 GLY A CA 1
ATOM 695 C C . GLY A 1 96 ? 3.111 -2.101 1.400 1.00 96.56 96 GLY A C 1
ATOM 696 O O . GLY A 1 96 ? 2.825 -1.234 0.580 1.00 96.56 96 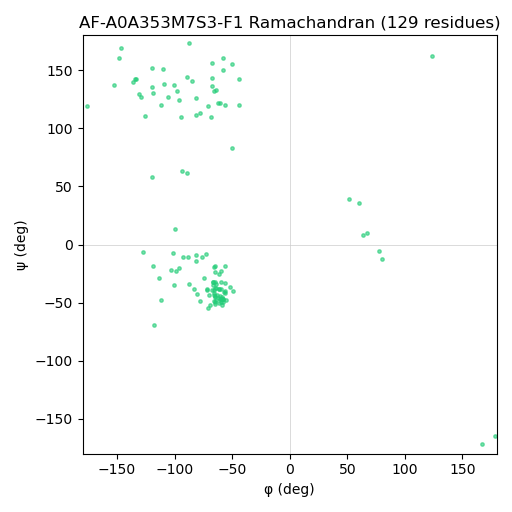GLY A O 1
ATOM 697 N N . VAL A 1 97 ? 2.195 -2.818 2.038 1.00 98.19 97 VAL A N 1
ATOM 698 C CA . VAL A 1 97 ? 0.754 -2.731 1.805 1.00 98.19 97 VAL A CA 1
ATOM 699 C C . VAL A 1 97 ? 0.063 -2.319 3.093 1.00 98.19 97 VAL A C 1
ATOM 701 O O . VAL A 1 97 ? 0.373 -2.841 4.164 1.00 98.19 97 VAL A O 1
ATOM 704 N N . PHE A 1 98 ? -0.878 -1.389 2.978 1.00 98.06 98 PHE A N 1
ATOM 705 C CA . PHE A 1 98 ? -1.913 -1.155 3.975 1.00 98.06 98 PHE A CA 1
ATOM 706 C C . PHE A 1 98 ? -3.205 -1.810 3.503 1.00 98.06 98 PHE A C 1
ATOM 708 O O . PHE A 1 98 ? -3.561 -1.685 2.334 1.00 98.06 98 PHE A O 1
ATOM 715 N N . ALA A 1 99 ? -3.915 -2.470 4.408 1.00 98.38 99 ALA A N 1
ATOM 716 C CA . ALA A 1 99 ? -5.236 -3.031 4.161 1.00 98.38 99 ALA A CA 1
ATOM 717 C C . ALA A 1 99 ? -6.177 -2.681 5.314 1.00 98.38 99 ALA A C 1
ATOM 719 O O . ALA A 1 99 ? -5.756 -2.665 6.474 1.00 98.38 99 ALA A O 1
ATOM 720 N N . ILE A 1 100 ? -7.437 -2.393 4.998 1.00 98.44 100 ILE A N 1
ATOM 721 C CA . ILE A 1 100 ? -8.475 -2.080 5.980 1.00 98.44 100 ILE A CA 1
ATOM 722 C C . ILE A 1 100 ? -9.502 -3.204 6.070 1.00 98.44 100 ILE A C 1
ATOM 724 O O . ILE A 1 100 ? -9.742 -3.916 5.102 1.00 98.44 100 ILE A O 1
ATOM 728 N N . GLY A 1 101 ? -10.097 -3.354 7.250 1.00 97.88 101 GLY A N 1
ATOM 729 C CA . GLY A 1 101 ? -11.235 -4.235 7.484 1.00 97.88 101 GLY A CA 1
ATOM 730 C C . GLY A 1 101 ? -12.328 -3.481 8.227 1.00 97.88 101 GLY A C 1
ATOM 731 O O . GLY A 1 101 ? -12.062 -2.840 9.253 1.00 97.88 101 GLY A O 1
ATOM 732 N N . MET A 1 102 ? -13.548 -3.554 7.712 1.00 96.19 102 MET A N 1
ATOM 733 C CA . MET A 1 102 ? -14.741 -2.994 8.338 1.00 96.19 102 MET A CA 1
ATOM 734 C C . MET A 1 102 ? -15.290 -3.959 9.387 1.00 96.19 102 MET A C 1
ATOM 736 O O . MET A 1 102 ? -15.658 -3.537 10.483 1.00 96.19 102 MET A O 1
ATOM 740 N N . ASP A 1 103 ? -15.252 -5.261 9.110 1.00 94.25 103 ASP A N 1
ATOM 741 C CA . ASP A 1 103 ? -15.883 -6.273 9.956 1.00 94.25 103 ASP A CA 1
ATOM 742 C C . ASP A 1 103 ? -14.884 -7.035 10.833 1.00 94.25 103 ASP A C 1
ATOM 744 O O . ASP A 1 103 ? -15.249 -7.528 11.906 1.00 94.25 103 ASP A O 1
ATOM 748 N N . GLY A 1 104 ? -13.601 -7.058 10.458 1.00 95.38 104 GLY A N 1
ATOM 749 C CA . GLY A 1 104 ? -12.555 -7.616 11.309 1.00 95.38 104 GLY A CA 1
ATOM 750 C C . GLY A 1 104 ? -11.209 -7.850 10.630 1.00 95.38 104 GLY A C 1
ATOM 751 O O . GLY A 1 104 ? -10.963 -7.457 9.495 1.00 95.38 104 GLY A O 1
ATOM 752 N N . PHE A 1 105 ? -10.320 -8.526 11.362 1.00 97.94 105 PHE A N 1
ATOM 753 C CA . PHE A 1 105 ? -8.954 -8.825 10.920 1.00 97.94 105 PHE A CA 1
ATOM 754 C C . PHE A 1 105 ? -8.913 -9.685 9.653 1.00 97.94 105 PHE A C 1
ATOM 756 O O . PHE A 1 105 ? -8.067 -9.458 8.795 1.00 97.94 105 PHE A O 1
ATOM 763 N N . GLY A 1 106 ? -9.826 -10.656 9.534 1.00 98.25 106 GLY A N 1
ATOM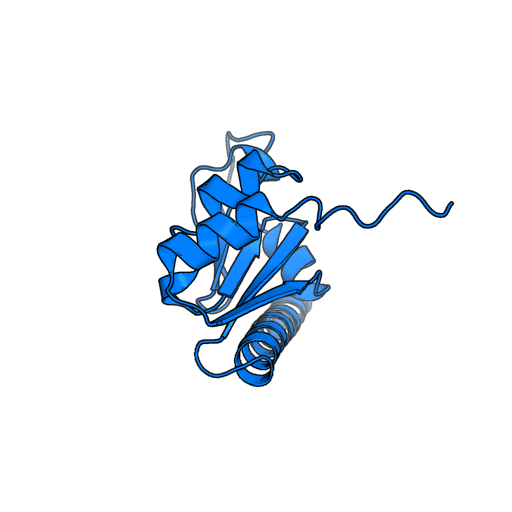 764 C CA . GLY A 1 106 ? -9.866 -11.575 8.396 1.00 98.25 106 GLY A CA 1
ATOM 765 C C . GLY A 1 106 ? -10.060 -10.865 7.057 1.00 98.25 106 GLY A C 1
ATOM 766 O O . GLY A 1 106 ? -9.400 -11.227 6.094 1.00 98.25 106 GLY A O 1
ATOM 767 N N . GLU A 1 107 ? -10.890 -9.820 7.019 1.00 97.56 107 GLU A N 1
ATOM 768 C CA . GLU A 1 107 ? -11.131 -9.005 5.821 1.00 97.56 107 GLU A CA 1
ATOM 769 C C . GLU A 1 107 ? -9.862 -8.259 5.388 1.00 97.56 107 GLU A C 1
ATOM 771 O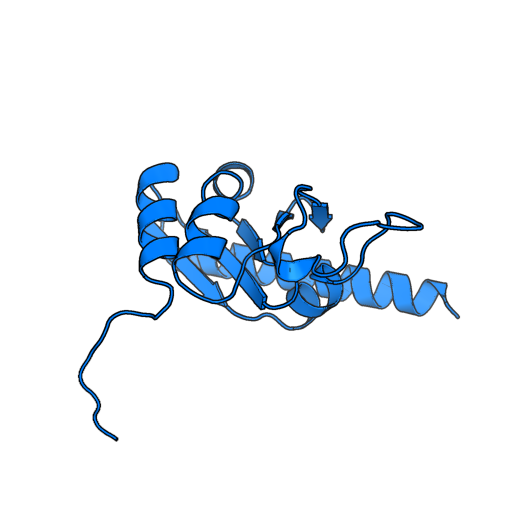 O . GLU A 1 107 ? -9.411 -8.403 4.253 1.00 97.56 107 GLU A O 1
ATOM 776 N N . ALA A 1 108 ? -9.221 -7.545 6.319 1.00 98.12 108 ALA A N 1
ATOM 777 C CA . ALA A 1 108 ? -7.978 -6.826 6.042 1.00 98.12 108 ALA A CA 1
ATOM 778 C C . ALA A 1 108 ? -6.843 -7.778 5.620 1.00 98.12 108 ALA A C 1
ATOM 780 O O . ALA A 1 108 ? -6.033 -7.455 4.751 1.00 98.12 108 ALA A O 1
ATOM 781 N N . PHE A 1 109 ? -6.769 -8.961 6.238 1.00 98.50 109 PHE A N 1
ATOM 782 C CA . PHE A 1 109 ? -5.756 -9.958 5.909 1.00 98.50 109 PHE A CA 1
ATOM 783 C C . PHE A 1 109 ? -6.003 -10.585 4.534 1.00 98.50 109 PHE A C 1
ATOM 785 O O . PHE A 1 109 ? -5.062 -10.702 3.754 1.00 98.50 109 PHE A O 1
ATOM 792 N N . ALA A 1 110 ? -7.255 -10.928 4.211 1.00 98.25 110 ALA A N 1
ATOM 793 C CA . ALA A 1 110 ? -7.634 -11.433 2.895 1.00 98.25 110 ALA A CA 1
ATOM 794 C C . ALA A 1 110 ? -7.292 -10.422 1.793 1.00 98.25 110 ALA A C 1
ATOM 796 O O . ALA A 1 110 ? -6.601 -10.784 0.848 1.00 98.25 110 ALA A O 1
ATOM 797 N N . ALA A 1 111 ? -7.631 -9.141 1.977 1.00 97.69 111 ALA A N 1
ATOM 798 C CA . ALA A 1 111 ? -7.272 -8.088 1.027 1.00 97.69 111 ALA A CA 1
ATOM 799 C C . ALA A 1 111 ? -5.750 -8.000 0.796 1.00 97.69 111 ALA A C 1
ATOM 801 O O . ALA A 1 111 ? -5.292 -7.864 -0.336 1.00 97.69 111 ALA A O 1
ATOM 802 N N . MET A 1 112 ? -4.938 -8.128 1.852 1.00 98.38 112 MET A N 1
ATOM 803 C CA . MET A 1 112 ? -3.475 -8.146 1.717 1.00 98.38 112 MET A CA 1
ATOM 804 C C . MET A 1 112 ? -2.966 -9.382 0.957 1.00 98.38 112 MET A C 1
ATOM 806 O O . MET A 1 112 ? -2.029 -9.271 0.164 1.00 98.38 112 MET A O 1
ATOM 810 N N . VAL A 1 113 ? -3.573 -10.549 1.190 1.00 98.44 113 VAL A N 1
ATOM 811 C CA . VAL A 1 113 ? -3.260 -11.796 0.475 1.00 98.44 113 VAL A CA 1
ATOM 812 C C . VAL A 1 113 ? -3.639 -11.693 -1.003 1.00 98.44 113 VAL A C 1
ATOM 814 O O . VAL A 1 113 ? -2.852 -12.105 -1.854 1.00 98.44 113 VAL A O 1
ATOM 817 N N . ASP A 1 114 ? -4.791 -11.106 -1.320 1.00 98.38 114 ASP A N 1
ATOM 818 C CA . ASP A 1 114 ? -5.257 -10.915 -2.696 1.00 98.38 114 ASP A CA 1
ATOM 819 C C . ASP A 1 11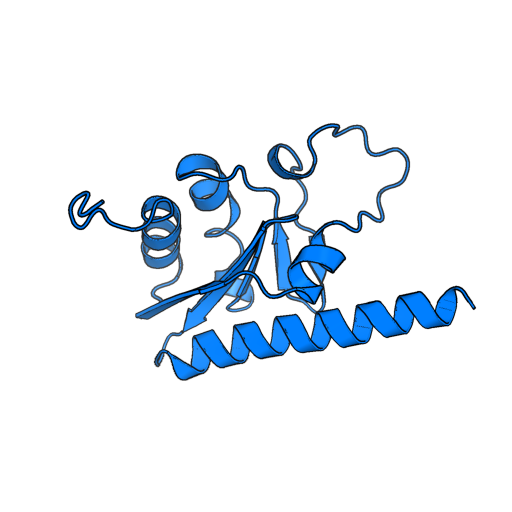4 ? -4.313 -9.996 -3.480 1.00 98.38 114 ASP A C 1
ATOM 821 O O . ASP A 1 114 ? -3.909 -10.330 -4.597 1.00 98.38 114 ASP A O 1
ATOM 825 N N . VAL A 1 115 ? -3.870 -8.893 -2.864 1.00 98.56 115 VAL A N 1
ATOM 826 C CA . VAL A 1 115 ? -2.856 -7.996 -3.443 1.00 98.56 115 VAL A CA 1
ATOM 827 C C . VAL A 1 115 ? -1.558 -8.745 -3.743 1.00 98.56 115 VAL A C 1
ATOM 829 O O . VAL A 1 115 ? -1.004 -8.602 -4.836 1.00 98.56 115 VAL A O 1
ATOM 832 N N . GLU A 1 116 ? -1.061 -9.552 -2.801 1.00 98.69 116 GLU A N 1
ATOM 833 C CA . GLU A 1 116 ? 0.181 -10.308 -2.995 1.00 98.69 116 GLU A CA 1
ATOM 834 C C . GLU A 1 116 ? 0.047 -11.368 -4.091 1.00 98.69 116 GLU A C 1
ATOM 836 O O . GLU A 1 116 ? 0.939 -11.501 -4.930 1.00 98.69 116 GLU A O 1
ATOM 841 N N . ASN A 1 117 ? -1.064 -12.107 -4.118 1.00 98.62 117 ASN A N 1
ATOM 842 C CA . ASN A 1 117 ? -1.304 -13.135 -5.127 1.00 98.62 117 ASN A CA 1
ATOM 843 C C . ASN A 1 117 ? -1.425 -12.537 -6.527 1.00 98.62 117 ASN A C 1
ATOM 845 O O . ASN A 1 117 ? -0.769 -13.037 -7.442 1.00 98.62 117 ASN A O 1
ATOM 849 N N . PHE A 1 118 ? -2.162 -11.433 -6.676 1.00 98.56 118 PHE A N 1
ATOM 850 C CA . PHE A 1 118 ? -2.224 -10.704 -7.939 1.00 98.56 118 PHE A CA 1
ATOM 851 C C . PHE A 1 118 ? -0.826 -10.253 -8.382 1.00 98.56 118 PHE A C 1
ATOM 853 O O . PHE A 1 118 ? -0.416 -10.491 -9.517 1.00 98.56 118 PHE A O 1
ATOM 860 N N . CYS A 1 119 ? -0.058 -9.627 -7.483 1.00 98.56 119 CYS A N 1
ATOM 861 C CA . CYS A 1 119 ? 1.278 -9.139 -7.820 1.00 98.56 119 CYS A CA 1
ATOM 862 C C . CYS A 1 119 ? 2.239 -10.283 -8.169 1.00 98.56 119 CYS A C 1
ATOM 864 O O . CYS A 1 119 ? 3.092 -10.117 -9.040 1.00 98.56 119 CYS A O 1
ATOM 866 N N . ARG A 1 120 ? 2.102 -11.445 -7.524 1.00 98.62 120 ARG A N 1
ATOM 867 C CA . ARG A 1 120 ? 2.871 -12.655 -7.837 1.00 98.62 120 ARG A CA 1
ATOM 868 C C . ARG A 1 120 ? 2.553 -13.169 -9.238 1.00 98.62 120 ARG A C 1
ATOM 870 O O . ARG A 1 120 ? 3.475 -13.462 -9.994 1.00 98.62 120 ARG A O 1
ATOM 877 N N . GLU A 1 121 ? 1.276 -13.277 -9.584 1.00 98.56 121 GLU A N 1
ATOM 878 C CA . GLU A 1 121 ? 0.840 -13.705 -10.917 1.00 98.56 121 GLU A CA 1
ATOM 879 C C . GLU A 1 121 ? 1.321 -12.734 -11.996 1.00 98.56 121 GLU A C 1
ATOM 881 O O . GLU A 1 121 ? 1.918 -13.155 -12.985 1.00 98.56 121 GLU A O 1
ATOM 886 N N . GLU A 1 122 ? 1.157 -11.430 -11.770 1.00 98.06 122 GLU A N 1
ATOM 887 C CA . GLU A 1 122 ? 1.611 -10.394 -12.697 1.00 98.06 122 GLU A CA 1
ATOM 888 C C . GLU A 1 122 ? 3.139 -10.383 -12.855 1.00 98.06 122 GLU A C 1
ATOM 890 O O . GLU A 1 122 ? 3.643 -10.186 -13.963 1.00 98.06 122 GLU A O 1
ATOM 895 N N . TYR A 1 123 ? 3.890 -10.627 -11.776 1.00 98.06 123 TYR A N 1
ATOM 896 C CA . TYR A 1 123 ? 5.346 -10.758 -11.832 1.00 98.06 123 TYR A CA 1
ATOM 897 C C . TYR A 1 123 ? 5.770 -11.888 -12.775 1.00 98.06 123 TYR A C 1
ATOM 899 O O . TYR A 1 123 ? 6.567 -11.657 -13.685 1.00 98.06 123 TYR A O 1
ATOM 907 N N . PHE A 1 124 ? 5.218 -13.092 -12.592 1.00 98.25 124 PHE A N 1
ATOM 908 C CA . PHE A 1 124 ? 5.560 -14.236 -13.440 1.00 98.25 124 PHE A CA 1
ATOM 909 C C . PHE A 1 124 ? 5.067 -14.051 -14.875 1.00 98.25 124 PHE A C 1
ATOM 911 O O . PHE A 1 124 ? 5.831 -14.293 -15.801 1.00 98.25 124 PHE A O 1
ATOM 918 N N . ARG A 1 125 ? 3.870 -13.487 -15.079 1.00 97.69 125 ARG A N 1
ATOM 919 C CA . ARG A 1 125 ? 3.372 -13.143 -16.419 1.00 97.69 125 ARG A CA 1
ATOM 920 C C . ARG A 1 125 ? 4.336 -12.222 -17.174 1.00 97.69 125 ARG A C 1
ATOM 922 O O . ARG A 1 125 ? 4.537 -12.386 -18.375 1.00 97.69 125 ARG A O 1
ATOM 929 N N . ARG A 1 126 ? 4.914 -11.226 -16.492 1.00 95.69 126 ARG A N 1
ATOM 930 C CA . ARG A 1 126 ? 5.905 -10.318 -17.090 1.00 95.69 126 ARG A CA 1
ATOM 931 C C . ARG A 1 126 ? 7.244 -11.000 -17.330 1.00 95.69 126 ARG A C 1
ATOM 933 O O . ARG A 1 126 ? 7.856 -10.724 -18.353 1.00 95.69 126 ARG A O 1
ATOM 940 N N . LEU A 1 127 ? 7.690 -11.850 -16.407 1.00 96.12 127 LEU A N 1
ATOM 941 C CA . LEU A 1 127 ? 8.927 -12.613 -16.557 1.00 96.12 127 LEU A CA 1
ATOM 942 C C . LEU A 1 127 ? 8.860 -13.535 -17.781 1.00 96.12 127 LEU A C 1
ATOM 944 O O . LEU A 1 127 ? 9.770 -13.506 -18.601 1.00 96.12 127 LEU A O 1
ATOM 948 N N . ASP A 1 128 ? 7.758 -14.267 -17.941 1.00 97.44 128 ASP A N 1
ATOM 949 C CA . ASP A 1 128 ? 7.548 -15.182 -19.065 1.00 97.44 128 ASP A CA 1
ATOM 950 C C . ASP A 1 128 ? 7.476 -14.440 -20.408 1.00 97.44 128 ASP A C 1
ATOM 952 O O . ASP A 1 128 ? 7.928 -14.955 -21.422 1.00 97.44 128 ASP A O 1
ATOM 956 N N . ALA A 1 129 ? 6.963 -13.205 -20.428 1.00 95.19 129 ALA A N 1
ATOM 957 C CA . ALA A 1 129 ? 6.908 -12.374 -21.634 1.00 95.19 129 ALA A CA 1
ATOM 958 C C . ALA A 1 129 ? 8.277 -11.820 -22.088 1.00 95.19 129 ALA A C 1
ATOM 960 O O . ALA A 1 129 ? 8.356 -11.196 -23.148 1.00 95.19 129 ALA A O 1
ATOM 961 N N . LEU A 1 130 ? 9.333 -11.986 -21.282 1.00 90.88 130 LEU A N 1
ATOM 962 C CA . LEU A 1 130 ? 10.713 -11.633 -21.638 1.00 90.88 130 LEU A CA 1
ATOM 963 C C . LEU A 1 130 ? 11.492 -12.812 -22.244 1.00 90.88 130 LEU A C 1
ATOM 965 O O . LEU A 1 130 ? 12.608 -12.597 -22.724 1.00 90.88 130 LEU A O 1
ATOM 969 N N . CYS A 1 131 ? 10.942 -14.027 -22.176 1.00 74.50 131 CYS A N 1
ATOM 970 C CA . CYS A 1 131 ? 11.506 -15.245 -22.756 1.00 74.50 131 CYS A CA 1
ATOM 971 C C . CYS A 1 131 ? 10.965 -15.487 -24.169 1.00 74.50 131 CYS A C 1
ATOM 973 O O . CYS A 1 131 ? 11.770 -15.958 -25.003 1.00 74.50 131 CYS A O 1
#

Foldseek 3Di:
DPPDDDPDQQVLLVVLLCVQAVFPDKDWDAQPLLLVLLQDDPDPPDPDPPCLQPPPDFDDQPNATEHRADPGHPGSSVTCNVRCNVQQKHHRHNGTMMGTHRPDDVRRVVSRVVSNVSSVVVVVVVVVVVD

Sequence (131 aa):
STTGITASSELLAHRKIFEASGARVILHGHPKFAVVMSMLCETRDCPIKDCWKDCPQVRHLGGTPVVAGEIGAGGLAKRVPPVIGATGSAIVYGHGVFAIGMDGFGEAFAAMVDVENFCREEYFRRLDALC

Nearest PDB structures (foldseek):
  6vop-assembly1_A  TM=7.643E-01  e=2.024E-03  Escherichia coli
  2fua-assembly1_A  TM=7.146E-01  e=3.185E-03  Escherichia coli
  1e46-assembly1_P  TM=7.125E-01  e=4.127E-03  Escherichia coli
  1dzu-assembly1_P  TM=7.191E-01  e=6.930E-03  Escherichia coli
  1e49-assembly1_P  TM=7.153E-01  e=6.495E-03  Escherichia coli

Solvent-accessible surface area (backbone atoms only — not comparable to full-atom values): 7150 Å² total; per-residue (Å²): 133,90,74,70,98,67,76,62,74,48,47,51,26,55,51,38,32,41,77,64,54,73,43,73,30,77,44,76,47,65,49,66,36,39,20,60,53,49,62,68,72,87,65,75,89,61,85,62,82,57,42,43,53,67,40,87,62,76,47,70,58,95,79,32,41,30,27,24,27,39,92,50,38,69,35,35,33,66,44,45,37,86,53,21,69,83,65,38,27,29,35,34,28,66,58,23,36,41,14,40,6,73,90,35,64,68,53,13,49,47,50,48,49,51,49,27,51,50,28,43,52,52,49,50,56,54,55,59,73,74,108

Radius of gyration: 15.12 Å; Cα contacts (8 Å, |Δi|>4): 227; chains: 1; bounding box: 33×29×49 Å

Secondary structure (DSSP, 8-state):
--------TTHHHHHHHHHHH--SEEEEE--HHHHHHHT----TT---S-HHHH----EEETTEEEE---SSHHHHHHHSHHHHTTTSEEEETTTEEEEEESS-HHHHHHHHHHHHHHHHHHHHHHHHTT-

Mean predicted aligned error: 4.4 Å

pLDDT: mean 91.95, std 10.69, range [44.38, 98.69]